Protein AF-A0A1Z2L6Y9-F1 (afdb_monomer_lite)

Secondary structure (DSSP, 8-state):
-HHHHHHHHHHHTTSPPHHHHHTTSPTT------B-TTSS-B-S-HHHHHHHHHHS-----GGGGGT-TTHHHHHHHHHHTTBGGGG-HHHHHHTTT--BHHHHHHHHHTSSS-TT-HHHHHHHHHHHHHHHHHHS-TT---------PPP-

Structure (mmCIF, N/CA/C/O backbone):
data_AF-A0A1Z2L6Y9-F1
#
_entry.id   AF-A0A1Z2L6Y9-F1
#
loop_
_atom_site.group_PDB
_atom_site.id
_atom_site.type_symbol
_atom_site.label_atom_id
_atom_site.label_alt_id
_atom_site.label_comp_id
_atom_site.label_asym_id
_atom_site.label_entity_id
_atom_site.label_seq_id
_atom_site.pdbx_PDB_ins_code
_atom_site.Cartn_x
_atom_site.Cartn_y
_atom_site.Cartn_z
_atom_site.occupancy
_atom_site.B_iso_or_equiv
_atom_site.auth_seq_id
_atom_site.auth_comp_id
_atom_site.auth_asym_id
_atom_site.auth_atom_id
_atom_site.pdbx_PDB_model_num
ATOM 1 N N . MET A 1 1 ? -14.905 38.656 -2.844 1.00 71.69 1 MET A N 1
ATOM 2 C CA . MET A 1 1 ? -15.236 37.323 -2.279 1.00 71.69 1 MET A CA 1
ATOM 3 C C . MET A 1 1 ? -15.536 36.203 -3.293 1.00 71.69 1 MET A C 1
ATOM 5 O O . MET A 1 1 ? -15.244 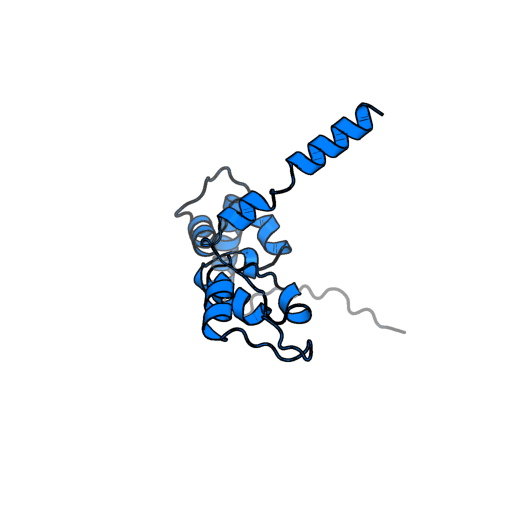35.062 -2.963 1.00 71.69 1 MET A O 1
ATOM 9 N N . ARG A 1 2 ? -16.030 36.450 -4.525 1.00 86.81 2 ARG A N 1
ATOM 10 C CA . ARG A 1 2 ? -16.315 35.368 -5.512 1.00 86.81 2 ARG A CA 1
ATOM 11 C C . ARG A 1 2 ? -15.112 34.466 -5.852 1.00 86.81 2 ARG A C 1
ATOM 13 O O . ARG A 1 2 ? -15.266 33.253 -5.924 1.00 86.81 2 ARG A O 1
ATOM 20 N N . LYS A 1 3 ? -13.915 35.049 -6.012 1.00 86.88 3 LYS A N 1
ATOM 21 C CA . LYS A 1 3 ? -12.673 34.296 -6.281 1.00 86.88 3 LYS A CA 1
ATOM 22 C C . LYS A 1 3 ? -12.276 33.377 -5.118 1.00 86.88 3 LYS A C 1
ATOM 24 O O . LYS A 1 3 ? -11.920 32.235 -5.367 1.00 86.88 3 LYS A O 1
ATOM 29 N N . GLN A 1 4 ? -12.412 33.845 -3.875 1.00 90.56 4 GLN A N 1
ATOM 30 C CA . GLN A 1 4 ? -12.110 33.053 -2.675 1.00 90.56 4 GLN A CA 1
ATOM 31 C C . GLN A 1 4 ? -13.030 31.827 -2.576 1.00 90.56 4 GLN A C 1
ATOM 33 O O . GLN A 1 4 ? -12.544 30.707 -2.494 1.00 90.56 4 GLN A O 1
ATOM 38 N N . LEU A 1 5 ? -14.346 32.014 -2.747 1.00 94.75 5 LEU A N 1
ATOM 39 C CA . LEU A 1 5 ? -15.307 30.901 -2.777 1.00 94.75 5 LEU A CA 1
ATOM 40 C C . LEU A 1 5 ? -15.018 29.891 -3.898 1.00 94.75 5 LEU A C 1
ATOM 42 O O . LEU A 1 5 ? -15.166 28.689 -3.699 1.00 94.75 5 LEU A O 1
ATOM 46 N N . ALA A 1 6 ? -14.608 30.358 -5.081 1.00 92.81 6 ALA A N 1
ATOM 47 C CA . ALA A 1 6 ? -14.259 29.474 -6.191 1.00 92.81 6 ALA A CA 1
ATOM 48 C C . ALA A 1 6 ? -12.988 28.652 -5.909 1.00 92.81 6 ALA A C 1
ATOM 50 O O . ALA A 1 6 ? -12.919 27.483 -6.288 1.00 92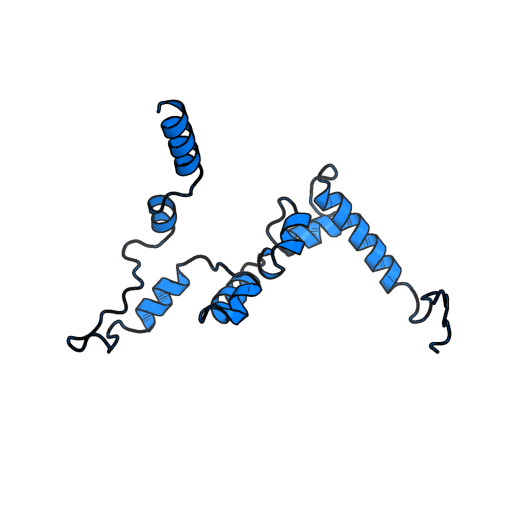.81 6 ALA A O 1
ATOM 51 N N . THR A 1 7 ? -11.995 29.241 -5.239 1.00 95.06 7 THR A N 1
ATOM 52 C CA . THR A 1 7 ? -10.786 28.533 -4.801 1.00 95.06 7 THR A CA 1
ATOM 53 C C . THR A 1 7 ? -11.114 27.482 -3.750 1.00 95.06 7 THR A C 1
ATOM 55 O O . THR A 1 7 ? -10.762 26.322 -3.946 1.00 95.06 7 THR A O 1
ATOM 58 N N . THR A 1 8 ? -11.859 27.840 -2.701 1.00 92.50 8 THR A N 1
ATOM 59 C CA . THR A 1 8 ? -12.256 26.893 -1.650 1.00 92.50 8 THR A CA 1
ATOM 60 C C . THR A 1 8 ? -13.077 25.738 -2.217 1.00 92.50 8 THR A C 1
ATOM 62 O O . THR A 1 8 ? -12.793 24.586 -1.915 1.00 92.50 8 THR A O 1
ATOM 65 N N . ARG A 1 9 ? -14.035 26.000 -3.117 1.00 89.56 9 ARG A N 1
ATOM 66 C CA . ARG A 1 9 ? -14.799 24.928 -3.780 1.00 89.56 9 ARG A CA 1
ATOM 67 C C . ARG A 1 9 ? -13.910 23.983 -4.582 1.00 89.56 9 ARG A C 1
ATOM 69 O O . ARG A 1 9 ? -14.110 22.779 -4.517 1.00 89.56 9 ARG A O 1
ATOM 76 N N . ARG A 1 10 ? -12.919 24.508 -5.311 1.00 91.38 10 ARG A N 1
ATOM 77 C CA . ARG A 1 10 ? -11.950 23.672 -6.038 1.00 91.38 10 ARG A CA 1
ATOM 78 C C . ARG A 1 10 ? -11.068 22.849 -5.108 1.00 91.38 10 ARG A C 1
ATOM 80 O O . ARG A 1 10 ? -10.746 21.723 -5.458 1.00 91.38 10 ARG A O 1
ATOM 87 N N . GLN A 1 11 ? -10.664 23.405 -3.968 1.00 93.19 11 GLN A N 1
ATOM 88 C CA . GLN A 1 11 ? -9.892 22.670 -2.967 1.00 93.19 11 GLN A CA 1
ATOM 89 C C . GLN A 1 11 ? -10.727 21.535 -2.376 1.00 93.19 11 GLN A C 1
ATOM 91 O O . GLN A 1 11 ? -10.290 20.393 -2.415 1.00 93.19 11 GLN A O 1
ATOM 96 N N . LEU A 1 12 ? -11.953 21.829 -1.934 1.00 89.31 12 LEU A N 1
ATOM 97 C CA . LEU A 1 12 ? -12.869 20.824 -1.390 1.00 89.31 12 LEU A CA 1
ATOM 98 C C . LEU A 1 12 ? -13.200 19.731 -2.412 1.00 89.31 12 LEU A C 1
ATOM 100 O O . LEU A 1 12 ? -13.177 18.561 -2.067 1.00 89.31 12 LEU A O 1
ATOM 104 N N . ALA A 1 13 ? -13.425 20.089 -3.679 1.00 87.50 13 ALA A N 1
ATOM 105 C CA . ALA A 1 13 ? -13.718 19.122 -4.738 1.00 87.50 13 ALA A CA 1
ATOM 106 C C . ALA A 1 13 ? -12.541 18.191 -5.092 1.00 87.50 13 ALA A C 1
ATOM 108 O O . ALA A 1 13 ? -12.745 17.203 -5.788 1.00 87.50 13 ALA A O 1
ATOM 109 N N . ARG A 1 14 ? -11.310 18.515 -4.672 1.00 87.81 14 ARG A N 1
ATOM 110 C CA . ARG A 1 14 ? -10.119 17.672 -4.879 1.00 87.81 14 ARG A CA 1
ATOM 111 C C . ARG A 1 14 ? -9.813 16.764 -3.693 1.00 87.81 14 ARG A C 1
ATOM 113 O O . ARG A 1 14 ? -8.973 15.881 -3.829 1.00 87.81 14 ARG A O 1
ATOM 120 N N . LEU A 1 15 ? -10.427 17.016 -2.540 1.00 91.38 15 LEU A N 1
ATOM 121 C CA . LEU A 1 15 ? -10.285 16.146 -1.385 1.00 91.38 15 LEU A CA 1
ATOM 122 C C . LEU A 1 15 ? -11.214 14.952 -1.569 1.00 91.38 15 LEU A C 1
ATOM 124 O O . LEU A 1 15 ? -12.381 15.118 -1.922 1.00 91.38 15 LEU A O 1
ATOM 128 N N . THR A 1 16 ? -10.699 13.754 -1.309 1.00 86.75 16 THR A N 1
ATOM 129 C CA . THR A 1 16 ? -11.540 12.567 -1.176 1.00 86.75 16 THR A CA 1
ATOM 130 C C . THR A 1 16 ? -12.560 12.826 -0.077 1.00 86.75 16 THR A C 1
ATOM 132 O O . THR A 1 16 ? -12.191 13.258 1.022 1.00 86.75 16 THR A O 1
ATOM 135 N N . ARG A 1 17 ? -13.843 12.609 -0.369 1.00 88.75 17 ARG A N 1
ATOM 136 C CA . ARG A 1 17 ? -14.891 12.839 0.622 1.00 88.75 17 ARG A CA 1
ATOM 137 C C . ARG A 1 17 ? -14.800 11.769 1.700 1.00 88.75 17 ARG A C 1
ATOM 139 O O . ARG A 1 17 ? -14.511 10.611 1.407 1.00 88.75 17 ARG A O 1
ATOM 146 N N . VAL A 1 18 ? -15.082 12.146 2.944 1.00 87.31 18 VAL A N 1
ATOM 147 C CA . VAL A 1 18 ? -15.088 11.194 4.067 1.00 87.31 18 VAL A CA 1
ATOM 148 C C . VAL A 1 18 ? -16.105 10.084 3.812 1.00 87.31 18 VAL A C 1
ATOM 150 O O . VAL A 1 18 ? -15.825 8.923 4.087 1.00 87.31 18 VAL A O 1
ATOM 153 N N . GLU A 1 19 ? -17.242 10.427 3.208 1.00 88.44 19 GLU A N 1
ATOM 154 C CA . GLU A 1 19 ? -18.274 9.469 2.805 1.00 88.44 19 GLU A CA 1
ATOM 155 C C . GLU A 1 19 ? -17.752 8.405 1.825 1.00 88.44 19 GLU A C 1
ATOM 157 O O . GLU A 1 19 ? -18.111 7.239 1.959 1.00 88.44 19 GLU A O 1
ATOM 162 N N . ASP A 1 20 ? -16.874 8.778 0.888 1.00 90.25 20 ASP A N 1
ATOM 163 C CA . ASP A 1 20 ? -16.296 7.839 -0.083 1.00 90.25 20 ASP A CA 1
ATOM 164 C C . ASP A 1 20 ? -15.309 6.878 0.603 1.00 90.25 20 ASP A C 1
ATOM 166 O O . ASP A 1 20 ? -15.253 5.695 0.279 1.00 90.25 20 ASP A O 1
ATOM 170 N N . ILE A 1 21 ? -14.555 7.374 1.593 1.00 87.62 21 ILE A N 1
ATOM 171 C CA . ILE A 1 21 ? -13.648 6.554 2.412 1.00 87.62 21 ILE A CA 1
ATOM 172 C C . ILE A 1 21 ? -14.455 5.591 3.291 1.00 87.62 21 ILE A C 1
ATOM 174 O O . ILE A 1 21 ? -14.123 4.413 3.380 1.00 87.62 21 ILE A O 1
ATOM 178 N N . ALA A 1 22 ? -15.526 6.077 3.924 1.00 88.94 22 ALA A N 1
ATOM 179 C CA . ALA A 1 22 ? -16.390 5.264 4.773 1.00 88.94 22 ALA A CA 1
ATOM 180 C C . ALA A 1 22 ? -17.126 4.179 3.973 1.00 88.94 22 ALA A C 1
ATOM 182 O O . ALA A 1 22 ? -17.260 3.060 4.457 1.00 88.94 22 ALA A O 1
ATOM 183 N N . ALA A 1 23 ? -17.540 4.476 2.738 1.00 90.94 23 ALA A N 1
ATOM 184 C CA . ALA A 1 23 ? -18.190 3.514 1.848 1.00 90.94 23 ALA A CA 1
ATOM 185 C C . ALA A 1 23 ? -17.274 2.354 1.412 1.00 90.94 23 ALA A C 1
ATOM 187 O O . ALA A 1 23 ? -17.772 1.330 0.951 1.00 90.94 23 ALA A O 1
ATOM 188 N N . ALA A 1 24 ? -15.951 2.491 1.556 1.00 91.06 24 ALA A N 1
ATOM 189 C CA . ALA A 1 24 ? -15.008 1.400 1.315 1.00 91.06 24 ALA A CA 1
ATOM 190 C C . ALA A 1 24 ? -14.948 0.386 2.473 1.00 91.06 24 ALA A C 1
ATOM 192 O O . ALA A 1 24 ? -14.342 -0.674 2.321 1.00 91.06 24 ALA A O 1
ATOM 193 N N . LEU A 1 25 ? -15.547 0.706 3.624 1.00 91.94 25 LEU A N 1
ATOM 194 C CA . LEU A 1 25 ? -15.592 -0.166 4.790 1.00 91.94 25 LEU A CA 1
ATOM 195 C C . LEU A 1 25 ? -16.933 -0.912 4.858 1.00 91.94 25 LEU A C 1
ATOM 197 O O . LEU A 1 25 ? -17.959 -0.378 4.431 1.00 91.94 25 LEU A O 1
ATOM 201 N N . PRO A 1 26 ? -16.957 -2.130 5.430 1.00 94.25 26 PRO A N 1
ATOM 202 C CA . PRO A 1 26 ? -18.202 -2.828 5.717 1.00 94.25 26 PRO A CA 1
ATOM 203 C C . PRO A 1 26 ? -19.161 -1.965 6.546 1.00 94.25 26 PRO A C 1
ATOM 205 O O . PRO A 1 26 ? -18.736 -1.208 7.427 1.00 94.25 26 PRO A O 1
ATOM 208 N N . GLU A 1 27 ? -20.462 -2.107 6.299 1.00 92.38 27 GLU A N 1
ATOM 209 C CA . GLU A 1 27 ? -21.479 -1.396 7.071 1.00 92.38 27 GLU A CA 1
ATOM 210 C C . GLU A 1 27 ? -21.346 -1.713 8.571 1.00 92.38 27 GLU A C 1
ATOM 212 O O . GLU A 1 27 ? -21.117 -2.856 8.969 1.00 92.38 27 GLU A O 1
ATOM 217 N N . GLY A 1 28 ? -21.446 -0.683 9.415 1.00 90.81 28 GLY A N 1
ATOM 218 C CA . GLY A 1 28 ? -21.295 -0.817 10.867 1.00 90.81 28 GLY A CA 1
ATOM 219 C C . GLY A 1 28 ? -19.851 -0.898 11.378 1.00 90.81 28 GLY A C 1
ATOM 220 O O . GLY A 1 28 ? -19.659 -1.010 12.590 1.00 90.81 28 GLY A O 1
ATOM 221 N N . THR A 1 29 ? -18.837 -0.801 10.508 1.00 94.25 29 THR A N 1
ATOM 222 C CA . THR A 1 29 ? -17.430 -0.719 10.940 1.00 94.25 29 THR A CA 1
ATOM 223 C C . THR A 1 29 ? -17.228 0.437 11.918 1.00 94.25 29 THR A C 1
ATOM 225 O O . THR A 1 29 ? -17.596 1.579 11.646 1.00 94.25 29 THR A O 1
ATOM 228 N N . THR A 1 30 ? -16.613 0.148 13.064 1.00 93.12 30 THR A N 1
ATOM 229 C CA . THR A 1 30 ? -16.294 1.145 14.086 1.00 93.12 30 THR A CA 1
ATOM 230 C C . THR A 1 30 ? -14.980 0.817 14.781 1.00 93.12 30 THR A C 1
ATOM 232 O O . THR A 1 30 ? -14.660 -0.344 15.025 1.00 93.12 30 THR A O 1
ATOM 235 N N . PHE A 1 31 ? -14.237 1.868 15.122 1.00 92.81 31 PHE A N 1
ATOM 236 C CA . PHE A 1 31 ? -13.000 1.801 15.903 1.00 92.81 31 PHE A CA 1
ATOM 237 C C . PHE A 1 31 ? -13.201 2.270 17.351 1.00 92.81 31 PHE A C 1
ATOM 239 O O . PHE A 1 31 ? -12.233 2.430 18.092 1.00 92.81 31 PHE A O 1
ATOM 246 N N . ASP A 1 32 ? -14.449 2.520 17.758 1.00 94.12 32 ASP A N 1
ATOM 247 C CA . ASP A 1 32 ? -14.776 2.921 19.122 1.00 94.12 32 ASP A CA 1
ATOM 248 C C . ASP A 1 32 ? -14.393 1.823 20.124 1.00 94.12 32 ASP A C 1
ATOM 250 O O . ASP A 1 32 ? -14.839 0.679 20.017 1.00 94.12 32 ASP A O 1
ATOM 254 N N . LEU A 1 33 ? -13.598 2.180 21.132 1.00 94.88 33 LEU A N 1
ATOM 255 C CA . LEU A 1 33 ? -13.142 1.245 22.162 1.00 94.88 33 LEU A CA 1
ATOM 256 C C . LEU A 1 33 ? -14.246 0.864 23.156 1.00 94.88 33 LEU A C 1
ATOM 258 O O . LEU A 1 33 ? -14.070 -0.103 23.903 1.00 94.88 33 LEU A O 1
ATOM 262 N N . ARG A 1 34 ? -15.366 1.605 23.157 1.00 95.06 34 ARG A N 1
ATOM 263 C CA . ARG A 1 34 ? -16.488 1.480 24.089 1.00 95.06 34 ARG A CA 1
ATOM 264 C C . ARG A 1 34 ? -15.995 1.483 25.532 1.00 95.06 34 ARG A C 1
ATOM 266 O O . ARG A 1 34 ? -15.750 0.433 26.125 1.00 95.06 34 ARG A O 1
ATOM 273 N N . LEU A 1 35 ? -15.790 2.670 26.083 1.00 96.94 35 LEU A N 1
ATOM 274 C CA . LEU A 1 35 ? -15.242 2.817 27.429 1.00 96.94 35 LEU A CA 1
ATOM 275 C C . LEU A 1 35 ? -16.293 2.462 28.490 1.00 96.94 35 LEU A C 1
ATOM 277 O O . LEU A 1 35 ? -17.482 2.712 28.296 1.00 96.94 35 LEU A O 1
ATOM 281 N N . ALA A 1 36 ? -15.852 1.865 29.596 1.00 96.19 36 ALA A N 1
ATOM 282 C CA . ALA A 1 36 ? -16.670 1.702 30.794 1.00 96.19 36 ALA A CA 1
ATOM 283 C C . ALA A 1 36 ? -16.954 3.064 31.459 1.00 96.19 36 ALA A C 1
ATOM 285 O O . ALA A 1 36 ? -16.400 4.091 31.061 1.00 96.19 36 ALA A O 1
ATOM 286 N N . ASP A 1 37 ? -17.768 3.067 32.519 1.00 96.38 37 ASP A N 1
ATOM 287 C CA . ASP A 1 37 ? -18.137 4.281 33.270 1.00 96.38 37 ASP A CA 1
ATOM 288 C C . ASP A 1 37 ? -16.926 5.032 33.857 1.00 96.38 37 ASP A C 1
ATOM 290 O O . ASP A 1 37 ? -17.000 6.227 34.138 1.00 96.38 37 ASP A O 1
ATOM 294 N N . ASP A 1 38 ? -15.788 4.349 34.015 1.00 95.81 38 ASP A N 1
ATOM 295 C CA . ASP A 1 38 ? -14.523 4.942 34.457 1.00 95.81 38 ASP A CA 1
ATOM 296 C C . ASP A 1 38 ? -13.817 5.794 33.381 1.00 95.81 38 ASP A C 1
ATOM 298 O O . ASP A 1 38 ? -12.814 6.452 33.674 1.00 95.81 38 ASP A O 1
ATOM 302 N N . GLY A 1 39 ? -14.310 5.770 32.137 1.00 95.25 39 GLY A N 1
ATOM 303 C CA . GLY A 1 39 ? -13.761 6.498 30.996 1.00 95.25 39 GLY A CA 1
ATOM 304 C C . GLY A 1 39 ? -12.351 6.067 30.581 1.00 95.25 39 GLY A C 1
ATOM 305 O O . GLY A 1 39 ? -11.677 6.808 29.868 1.00 95.25 39 GLY A O 1
ATOM 306 N N . ARG A 1 40 ? -11.864 4.911 31.044 1.00 94.94 40 ARG A N 1
ATOM 307 C CA . ARG A 1 40 ? -10.487 4.438 30.808 1.00 94.94 40 ARG A CA 1
ATOM 308 C C . ARG A 1 40 ? -10.426 2.996 30.342 1.00 94.94 40 ARG A C 1
ATOM 310 O O . ARG A 1 40 ? -9.549 2.648 29.554 1.00 94.94 40 ARG A O 1
ATOM 317 N N . THR A 1 41 ? -11.338 2.161 30.815 1.00 96.06 41 THR A N 1
ATOM 318 C CA . THR A 1 41 ? -11.325 0.737 30.510 1.00 96.06 41 THR A CA 1
ATOM 319 C C . THR A 1 41 ? -12.061 0.488 29.200 1.00 96.06 41 THR A C 1
ATOM 321 O O . THR A 1 41 ? -13.276 0.658 29.120 1.00 96.06 41 THR A O 1
ATOM 324 N N . ALA A 1 42 ? -11.330 0.083 28.160 1.00 95.69 42 ALA A N 1
ATOM 325 C CA . ALA A 1 42 ? -11.917 -0.355 26.896 1.00 95.69 42 ALA A CA 1
ATOM 326 C C . ALA A 1 42 ? -12.678 -1.673 27.092 1.00 95.69 42 ALA A C 1
ATOM 328 O O . ALA A 1 42 ? -12.139 -2.631 27.645 1.00 95.69 42 ALA A O 1
ATOM 329 N N . THR A 1 43 ? -13.925 -1.730 26.623 1.00 96.56 43 THR A N 1
ATOM 330 C CA . THR A 1 43 ? -14.801 -2.900 26.801 1.00 96.56 43 THR A CA 1
ATOM 331 C C . THR A 1 43 ? -15.204 -3.558 25.488 1.00 96.56 43 THR A C 1
ATOM 333 O O . THR A 1 43 ? -15.836 -4.619 25.504 1.00 96.56 43 THR A O 1
ATOM 336 N N . ARG A 1 44 ? -14.897 -2.964 24.326 1.00 95.75 44 ARG A N 1
ATOM 337 C CA . ARG A 1 44 ? -15.148 -3.629 23.042 1.00 95.75 44 ARG A CA 1
ATOM 338 C C . ARG A 1 44 ? -14.303 -4.910 22.932 1.00 95.75 44 ARG A C 1
ATOM 340 O O . ARG A 1 44 ? -13.113 -4.871 23.249 1.00 95.75 44 ARG A O 1
ATOM 347 N N . PRO A 1 45 ? -14.876 -6.036 22.464 1.00 96.00 45 PRO A N 1
ATOM 348 C CA . PRO A 1 45 ? -14.105 -7.249 22.230 1.00 96.00 45 PRO A CA 1
ATOM 349 C C . PRO A 1 45 ? -12.948 -7.009 21.257 1.00 96.00 45 PRO A C 1
ATOM 351 O O . PRO A 1 45 ? -13.127 -6.432 20.184 1.00 96.00 45 PRO A O 1
ATOM 354 N N . VAL A 1 46 ? -11.763 -7.517 21.601 1.00 94.88 46 VAL A N 1
ATOM 355 C CA . VAL A 1 46 ? -10.554 -7.377 20.769 1.00 94.88 46 VAL A CA 1
ATOM 356 C C . VAL A 1 46 ? -10.768 -7.943 19.365 1.00 94.88 46 VAL A C 1
ATOM 358 O O . VAL A 1 46 ? -10.294 -7.361 18.397 1.00 94.88 46 VAL A O 1
ATOM 361 N N . ALA A 1 47 ? -11.517 -9.042 19.238 1.00 95.38 47 ALA A N 1
ATOM 362 C CA . ALA A 1 47 ? -11.813 -9.656 17.947 1.00 95.38 47 ALA A CA 1
ATOM 363 C C . ALA A 1 47 ? -12.618 -8.732 17.013 1.00 95.38 47 ALA A C 1
ATOM 365 O O . ALA A 1 47 ? -12.354 -8.708 15.815 1.00 95.38 47 ALA A O 1
ATOM 366 N N . GLU A 1 48 ? -13.552 -7.939 17.549 1.00 95.00 48 GLU A N 1
ATOM 367 C CA . GLU A 1 48 ? -14.309 -6.965 16.752 1.00 95.00 48 GLU A CA 1
ATOM 368 C C . GLU A 1 48 ? -13.418 -5.812 16.284 1.00 95.00 48 GLU A C 1
ATOM 370 O O . GLU A 1 48 ? -13.467 -5.430 15.118 1.00 95.00 48 GLU A O 1
ATOM 375 N N . LEU A 1 49 ? -12.566 -5.285 17.174 1.00 94.81 49 LEU A N 1
ATOM 376 C CA . LEU A 1 49 ? -11.606 -4.235 16.818 1.00 94.81 49 LEU A CA 1
ATOM 377 C C . LEU A 1 49 ? -10.597 -4.726 15.782 1.00 94.81 49 LEU A C 1
ATOM 379 O O . LEU A 1 49 ? -10.300 -4.011 14.830 1.00 94.81 49 LEU A O 1
ATOM 383 N N . ALA A 1 50 ? -10.099 -5.952 15.942 1.00 94.12 50 ALA A N 1
ATOM 384 C CA . ALA A 1 50 ? -9.219 -6.572 14.966 1.00 94.12 50 ALA A CA 1
ATOM 385 C C . ALA A 1 50 ? -9.923 -6.677 13.608 1.00 94.12 50 ALA A C 1
ATOM 387 O O . ALA A 1 50 ? -9.380 -6.200 12.624 1.00 94.12 50 ALA A O 1
ATOM 388 N N . ALA A 1 51 ? -11.155 -7.194 13.548 1.00 95.25 51 ALA A N 1
ATOM 389 C CA . ALA A 1 51 ? -11.912 -7.270 12.297 1.00 95.25 51 ALA A CA 1
ATOM 390 C C . ALA A 1 51 ? -12.114 -5.893 11.634 1.00 95.25 51 ALA A C 1
ATOM 392 O O . ALA A 1 51 ? -11.971 -5.776 10.419 1.00 95.25 51 ALA A O 1
ATOM 393 N N . ALA A 1 52 ? -12.383 -4.844 12.420 1.00 94.94 52 ALA A N 1
ATOM 394 C CA . ALA A 1 52 ? -12.498 -3.477 11.912 1.00 94.94 52 ALA A CA 1
ATOM 395 C C . ALA A 1 52 ? -11.169 -2.949 11.341 1.00 94.94 52 ALA A C 1
ATOM 397 O O . ALA A 1 52 ? -11.156 -2.361 10.261 1.00 94.94 52 ALA A O 1
ATOM 398 N N . VAL A 1 53 ? -10.047 -3.178 12.036 1.00 94.56 53 VAL A N 1
ATOM 399 C CA . VAL A 1 53 ? -8.702 -2.818 11.546 1.00 94.56 53 VAL A CA 1
ATOM 400 C C . VAL A 1 53 ? -8.377 -3.576 10.264 1.00 94.56 53 VAL A C 1
ATOM 402 O O . VAL A 1 53 ? -7.853 -2.988 9.326 1.00 94.56 53 VAL A O 1
ATOM 405 N N . GLU A 1 54 ? -8.751 -4.850 10.193 1.00 93.94 54 GLU A N 1
ATOM 406 C CA . GLU A 1 54 ? -8.488 -5.699 9.034 1.00 93.94 54 GLU A CA 1
ATOM 407 C C . GLU A 1 54 ? -9.316 -5.358 7.796 1.00 93.94 54 GLU A C 1
ATOM 409 O O . GLU A 1 54 ? -8.899 -5.652 6.675 1.00 93.94 54 GLU A O 1
ATOM 414 N N . ALA A 1 55 ? -10.476 -4.733 7.985 1.00 93.25 55 ALA A N 1
ATOM 415 C CA . ALA A 1 55 ? -11.289 -4.221 6.893 1.00 93.25 55 ALA A CA 1
ATOM 416 C C . ALA A 1 55 ? -10.719 -2.927 6.287 1.00 93.25 55 ALA A C 1
ATOM 418 O O . ALA A 1 55 ? -11.040 -2.589 5.147 1.00 93.25 55 ALA A O 1
ATOM 419 N N . ALA A 1 56 ? -9.881 -2.195 7.028 1.00 90.62 56 ALA A N 1
ATOM 420 C CA . ALA A 1 56 ? -9.280 -0.966 6.538 1.00 90.62 56 ALA A CA 1
ATOM 421 C C . ALA A 1 56 ? -8.113 -1.264 5.577 1.00 90.62 56 ALA A C 1
ATOM 423 O O . ALA A 1 56 ? -7.238 -2.076 5.892 1.00 90.62 56 ALA A O 1
ATOM 424 N N . PRO A 1 57 ? -8.028 -0.578 4.419 1.00 87.19 57 PRO A N 1
ATOM 425 C CA . PRO A 1 57 ? -6.866 -0.682 3.550 1.00 87.19 57 PRO A CA 1
ATOM 426 C C . PRO A 1 57 ? -5.583 -0.319 4.300 1.00 87.19 57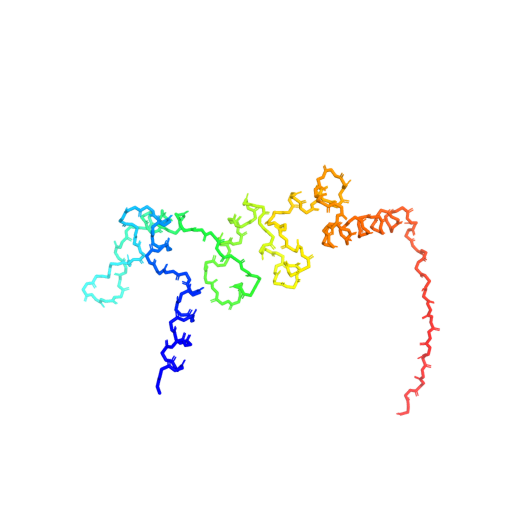 PRO A C 1
ATOM 428 O O . PRO A 1 57 ? -5.491 0.725 4.951 1.00 87.19 57 PRO A O 1
ATOM 431 N N . ALA A 1 58 ? -4.565 -1.167 4.179 1.00 91.12 58 ALA A N 1
ATOM 432 C CA . ALA A 1 58 ? -3.292 -0.940 4.838 1.00 91.12 58 ALA A CA 1
ATOM 433 C C . ALA A 1 58 ? -2.546 0.242 4.207 1.00 91.12 58 ALA A C 1
ATOM 435 O O . ALA A 1 58 ? -1.934 0.125 3.146 1.00 91.12 58 ALA A O 1
ATOM 436 N N . ALA A 1 59 ? -2.554 1.377 4.898 1.00 89.19 59 ALA A N 1
ATOM 437 C CA . ALA A 1 59 ? -1.769 2.547 4.536 1.00 89.19 59 ALA A CA 1
ATOM 438 C C . ALA A 1 59 ? -0.448 2.528 5.315 1.00 89.19 59 ALA A C 1
ATOM 440 O O . ALA A 1 59 ? -0.389 2.925 6.478 1.00 89.19 59 ALA A O 1
ATOM 441 N N . TYR A 1 60 ? 0.616 2.029 4.686 1.00 94.31 60 TYR A N 1
ATOM 442 C CA . TYR A 1 60 ? 1.959 2.043 5.265 1.00 94.31 60 TYR A CA 1
ATOM 443 C C . TYR A 1 60 ? 2.893 2.947 4.470 1.00 94.31 60 TYR A C 1
ATOM 445 O O . TYR A 1 60 ? 2.964 2.860 3.249 1.00 94.31 60 TYR A O 1
ATOM 453 N N . ALA A 1 61 ? 3.683 3.738 5.186 1.00 92.69 61 ALA A N 1
ATOM 454 C CA . ALA A 1 61 ? 4.865 4.396 4.662 1.00 92.69 61 ALA A CA 1
ATOM 455 C C . ALA A 1 61 ? 6.032 4.209 5.654 1.00 92.69 61 ALA A C 1
ATOM 457 O O . ALA A 1 61 ? 5.796 3.968 6.843 1.00 92.69 61 ALA A O 1
ATOM 458 N N . PRO A 1 62 ? 7.303 4.279 5.211 1.00 93.88 62 PRO A N 1
ATOM 459 C CA . PRO A 1 62 ? 8.444 4.009 6.086 1.00 93.88 62 PRO A CA 1
ATOM 460 C C . PRO A 1 62 ? 8.493 4.871 7.355 1.00 93.88 62 PRO A C 1
ATOM 462 O O . PRO A 1 62 ? 8.957 4.393 8.390 1.00 93.88 62 PRO A O 1
ATOM 465 N N . GLU A 1 63 ? 7.972 6.102 7.305 1.00 91.94 63 GLU A N 1
ATOM 466 C CA . GLU A 1 63 ? 7.966 7.024 8.449 1.00 91.94 63 GLU A CA 1
ATOM 467 C C . GLU A 1 63 ? 7.019 6.560 9.569 1.00 91.94 63 GLU A C 1
ATOM 469 O O . GLU A 1 63 ? 7.221 6.909 10.732 1.00 91.94 63 GLU A O 1
ATOM 474 N N . CYS A 1 64 ? 6.034 5.708 9.253 1.00 95.12 64 CYS A N 1
ATOM 475 C CA . CYS A 1 64 ? 5.092 5.168 10.232 1.00 95.12 64 CYS A CA 1
ATOM 476 C C . CYS A 1 64 ? 5.784 4.389 11.357 1.00 95.12 64 CYS A C 1
ATOM 478 O O . CYS A 1 64 ? 5.279 4.396 12.474 1.00 95.12 64 CYS A O 1
ATOM 480 N N . LEU A 1 65 ? 6.935 3.747 11.105 1.00 94.69 65 LEU A N 1
ATOM 481 C CA . LEU A 1 65 ? 7.646 2.952 12.121 1.00 94.69 65 LEU A CA 1
ATOM 482 C C . LEU A 1 65 ? 8.052 3.762 13.360 1.00 94.69 65 LEU A C 1
ATOM 484 O O . LEU A 1 65 ? 8.249 3.175 14.417 1.00 94.69 65 LEU A O 1
ATOM 488 N N . ALA A 1 66 ? 8.181 5.083 13.229 1.00 95.31 66 ALA A N 1
ATOM 489 C CA . ALA A 1 66 ? 8.540 5.970 14.331 1.00 95.31 66 ALA A CA 1
ATOM 490 C C . ALA A 1 66 ? 7.333 6.679 14.972 1.00 95.31 66 ALA A C 1
ATOM 492 O O . ALA A 1 66 ? 7.506 7.365 15.973 1.00 95.31 66 ALA A O 1
ATOM 493 N N . ALA A 1 67 ? 6.137 6.573 14.382 1.00 94.88 67 ALA A N 1
ATOM 494 C CA . ALA A 1 67 ? 5.011 7.454 14.705 1.00 94.88 67 ALA A CA 1
ATOM 495 C C . ALA A 1 67 ? 3.659 6.741 14.867 1.00 94.88 67 ALA A C 1
ATOM 497 O O . ALA A 1 67 ? 2.678 7.382 15.238 1.00 94.88 67 ALA A O 1
ATOM 498 N N . CYS A 1 68 ? 3.566 5.448 14.550 1.00 96.00 68 CYS A N 1
ATOM 499 C CA . CYS A 1 68 ? 2.301 4.725 14.524 1.00 96.00 68 CYS A CA 1
ATOM 500 C C . CYS A 1 68 ? 2.435 3.327 15.136 1.00 96.00 68 CYS A C 1
ATOM 502 O O . CYS A 1 68 ? 3.186 2.491 14.635 1.00 96.00 68 CYS A O 1
ATOM 504 N N . GLU A 1 69 ? 1.615 3.041 16.146 1.00 95.00 69 GLU A N 1
ATOM 505 C CA . GLU A 1 69 ? 1.559 1.728 16.806 1.00 95.00 69 GLU A CA 1
ATOM 506 C C . GLU A 1 69 ? 1.112 0.598 15.858 1.00 95.00 69 GLU A C 1
ATOM 508 O O . GLU A 1 69 ? 1.495 -0.559 16.018 1.00 95.00 69 GLU A O 1
ATOM 513 N N . LEU A 1 70 ? 0.351 0.924 14.805 1.00 94.75 70 LEU A N 1
ATOM 514 C CA . LEU A 1 70 ? -0.083 -0.038 13.784 1.00 94.75 70 LEU A CA 1
ATOM 515 C C . LEU A 1 70 ? 0.948 -0.251 12.665 1.00 94.75 70 LEU A C 1
ATOM 517 O O . LEU A 1 70 ? 0.687 -1.013 11.732 1.00 94.75 70 LEU A O 1
ATOM 521 N N . ALA A 1 71 ? 2.125 0.381 12.722 1.00 96.12 71 ALA A N 1
ATOM 522 C CA . ALA A 1 71 ? 3.072 0.368 11.609 1.00 96.12 71 ALA A CA 1
ATOM 523 C C . ALA A 1 71 ? 3.493 -1.046 11.191 1.00 96.12 71 ALA A C 1
ATOM 525 O O . ALA A 1 71 ? 3.578 -1.321 9.997 1.00 96.12 71 ALA A O 1
ATOM 526 N N . PHE A 1 72 ? 3.718 -1.962 12.137 1.00 95.75 72 PHE A N 1
ATOM 527 C CA . PHE A 1 72 ? 4.067 -3.350 11.818 1.00 95.75 72 PHE A CA 1
ATOM 528 C C . PHE A 1 72 ? 2.929 -4.095 11.120 1.00 95.75 72 PHE A C 1
ATOM 530 O O . PHE A 1 72 ? 3.179 -4.812 10.149 1.00 95.75 72 PHE A O 1
ATOM 537 N N . HIS A 1 73 ? 1.695 -3.879 11.576 1.00 95.38 73 HIS A N 1
ATOM 538 C CA . HIS A 1 73 ? 0.499 -4.454 10.974 1.00 95.38 73 HIS A CA 1
ATOM 539 C C . HIS A 1 73 ? 0.326 -3.961 9.528 1.00 95.38 73 HIS A C 1
ATOM 541 O O . HIS A 1 73 ? 0.357 -4.764 8.592 1.00 95.38 73 HIS A O 1
ATOM 547 N N . CYS A 1 74 ? 0.266 -2.640 9.321 1.00 95.94 74 CYS A N 1
ATOM 548 C CA . CYS A 1 74 ? 0.097 -2.062 7.986 1.00 95.94 74 CYS A CA 1
ATOM 549 C C . CYS A 1 74 ? 1.260 -2.434 7.056 1.00 95.94 74 CYS A C 1
ATOM 551 O O . CYS A 1 74 ? 1.051 -2.716 5.880 1.00 95.94 74 CYS A O 1
ATOM 553 N N . ARG A 1 75 ? 2.493 -2.504 7.575 1.00 95.94 75 ARG A N 1
ATOM 554 C CA . ARG A 1 75 ? 3.678 -2.932 6.819 1.00 95.94 75 ARG A CA 1
ATOM 555 C C . ARG A 1 75 ? 3.579 -4.384 6.353 1.00 95.94 75 ARG A C 1
ATOM 557 O O . ARG A 1 75 ? 4.026 -4.692 5.249 1.00 95.94 75 ARG A O 1
ATOM 564 N N . ALA A 1 76 ? 3.053 -5.281 7.185 1.00 96.00 76 ALA A N 1
ATOM 565 C CA . ALA A 1 76 ? 2.857 -6.679 6.816 1.00 96.00 76 ALA A CA 1
ATOM 566 C C . ALA A 1 76 ? 1.789 -6.814 5.722 1.00 96.00 76 ALA A C 1
ATOM 568 O O . ALA A 1 76 ? 2.027 -7.471 4.710 1.00 96.00 76 ALA A O 1
ATOM 569 N N . ARG A 1 77 ? 0.656 -6.122 5.880 1.00 96.25 77 ARG A N 1
ATOM 570 C CA . ARG A 1 77 ? -0.436 -6.110 4.897 1.00 96.25 77 ARG A CA 1
ATOM 571 C C . ARG A 1 77 ? -0.034 -5.486 3.564 1.00 96.25 77 ARG A C 1
ATOM 573 O O . ARG A 1 77 ? -0.296 -6.079 2.524 1.00 96.25 77 ARG A O 1
ATOM 580 N N . ALA A 1 78 ? 0.686 -4.368 3.586 1.00 94.88 78 ALA A N 1
ATOM 581 C CA . ALA A 1 78 ? 1.200 -3.733 2.377 1.00 94.88 78 ALA A CA 1
ATOM 582 C C . ALA A 1 78 ? 2.185 -4.641 1.617 1.00 94.88 78 ALA A C 1
ATOM 584 O O . ALA A 1 78 ? 2.140 -4.716 0.394 1.00 94.88 78 ALA A O 1
ATOM 585 N N . ARG A 1 79 ? 3.035 -5.402 2.325 1.00 94.06 79 ARG A N 1
ATOM 586 C CA . ARG A 1 79 ? 3.885 -6.413 1.673 1.00 94.06 79 ARG A CA 1
ATOM 587 C C . ARG A 1 79 ? 3.089 -7.556 1.065 1.00 94.06 79 ARG A C 1
ATOM 589 O O . ARG A 1 79 ? 3.415 -7.980 -0.033 1.00 94.06 79 ARG A O 1
ATOM 596 N N . ALA A 1 80 ? 2.080 -8.059 1.771 1.00 95.44 80 ALA A N 1
ATOM 597 C CA . ALA A 1 80 ? 1.234 -9.133 1.259 1.00 95.44 80 ALA A CA 1
ATOM 598 C C . ALA A 1 80 ? 0.451 -8.701 0.006 1.00 95.44 80 ALA A C 1
ATOM 600 O O . ALA A 1 80 ? 0.247 -9.509 -0.892 1.00 95.44 80 ALA A O 1
ATOM 601 N N . ALA A 1 81 ? 0.063 -7.426 -0.064 1.00 94.12 81 ALA A N 1
ATOM 602 C CA . ALA A 1 81 ? -0.582 -6.820 -1.227 1.00 94.12 81 ALA A CA 1
ATOM 603 C C . ALA A 1 81 ? 0.401 -6.404 -2.341 1.00 94.12 81 ALA A C 1
ATOM 605 O O . ALA A 1 81 ? -0.029 -5.864 -3.355 1.00 94.12 81 ALA A O 1
ATOM 606 N N . ASP A 1 82 ? 1.704 -6.640 -2.153 1.00 95.56 82 ASP A N 1
ATOM 607 C CA . ASP A 1 82 ? 2.765 -6.334 -3.116 1.00 95.56 82 ASP A CA 1
ATOM 608 C C . ASP A 1 82 ? 2.868 -4.850 -3.514 1.00 95.56 82 ASP A C 1
ATOM 610 O O . ASP A 1 82 ? 3.344 -4.512 -4.596 1.00 95.56 82 ASP A O 1
ATOM 614 N N . VAL A 1 83 ? 2.428 -3.935 -2.644 1.00 95.50 83 VAL A N 1
ATOM 615 C CA . VAL A 1 83 ? 2.320 -2.514 -2.996 1.00 95.50 83 VAL A CA 1
ATOM 616 C C . VAL A 1 83 ? 3.641 -1.751 -2.806 1.00 95.50 83 VAL A C 1
ATOM 618 O O . VAL A 1 83 ? 4.396 -1.956 -1.841 1.00 95.50 83 VAL A O 1
ATOM 621 N N . VAL A 1 84 ? 3.934 -0.834 -3.732 1.00 95.44 84 VAL A N 1
ATOM 622 C CA . VAL A 1 84 ? 5.209 -0.086 -3.794 1.00 95.44 84 VAL A CA 1
ATOM 623 C C . VAL A 1 84 ? 5.347 0.990 -2.712 1.00 95.44 84 VAL A C 1
ATOM 625 O O . VAL A 1 84 ? 6.437 1.507 -2.475 1.00 95.44 84 VAL A O 1
ATOM 628 N N . GLU A 1 85 ? 4.272 1.302 -1.991 1.00 92.75 85 GLU A N 1
ATOM 629 C CA . GLU A 1 85 ? 4.221 2.185 -0.820 1.00 92.75 85 GLU A CA 1
ATOM 630 C C . GLU A 1 85 ? 5.261 1.818 0.233 1.00 92.75 85 GLU A C 1
ATOM 632 O O . GLU A 1 85 ? 5.867 2.694 0.856 1.00 92.75 85 GLU A O 1
ATOM 637 N N . THR A 1 86 ? 5.535 0.520 0.372 1.00 94.06 86 THR A N 1
ATOM 638 C CA . THR A 1 86 ? 6.538 -0.002 1.302 1.00 94.06 86 THR A CA 1
ATOM 639 C C . THR A 1 86 ? 7.965 0.466 0.997 1.00 94.06 86 THR A C 1
ATOM 641 O O . THR A 1 86 ? 8.799 0.458 1.904 1.00 94.06 86 THR A O 1
ATOM 644 N N . LEU A 1 87 ? 8.240 0.907 -0.237 1.00 93.62 87 LEU A N 1
ATOM 645 C CA . LEU A 1 87 ? 9.532 1.441 -0.688 1.00 93.62 87 LEU A CA 1
ATOM 646 C C . LEU A 1 87 ? 9.705 2.932 -0.348 1.00 93.62 87 LEU A C 1
ATOM 648 O O . LEU A 1 87 ? 10.808 3.471 -0.439 1.00 93.62 87 LEU A O 1
ATOM 652 N N . GLY A 1 88 ? 8.630 3.600 0.076 1.00 92.94 88 GLY A N 1
ATOM 653 C CA . GLY A 1 88 ? 8.629 5.006 0.461 1.00 92.94 88 GLY A CA 1
ATOM 654 C C . GLY A 1 88 ? 8.433 5.986 -0.694 1.00 92.94 88 GLY A C 1
ATOM 655 O O . GLY A 1 88 ? 8.465 5.645 -1.877 1.00 92.94 88 GLY A O 1
ATOM 656 N N . ARG A 1 89 ? 8.204 7.254 -0.327 1.00 91.00 89 ARG A N 1
ATOM 657 C CA . ARG A 1 89 ? 7.821 8.320 -1.269 1.00 91.00 89 ARG A CA 1
ATOM 658 C C . ARG A 1 89 ? 8.851 8.597 -2.357 1.00 91.00 89 ARG A C 1
ATOM 660 O O . ARG A 1 89 ? 8.440 8.849 -3.482 1.00 91.00 89 ARG A O 1
ATOM 667 N N . GLY A 1 90 ? 10.142 8.553 -2.023 1.00 90.94 90 GLY A N 1
ATOM 668 C CA . GLY A 1 90 ? 11.213 8.809 -2.988 1.00 90.94 90 GLY A CA 1
ATOM 669 C C . GLY A 1 90 ? 11.166 7.820 -4.148 1.00 90.94 90 GLY A C 1
ATOM 670 O O . GLY A 1 90 ? 11.064 8.230 -5.294 1.00 90.94 90 GLY A O 1
ATOM 671 N N . VAL A 1 91 ? 11.127 6.520 -3.840 1.00 92.44 91 VAL A N 1
ATOM 672 C CA . VAL A 1 91 ? 11.055 5.470 -4.865 1.00 92.44 91 VAL A CA 1
ATOM 673 C C . VAL A 1 91 ? 9.730 5.525 -5.619 1.00 92.44 91 VAL A C 1
ATOM 675 O O . VAL A 1 91 ? 9.729 5.503 -6.841 1.00 92.44 91 VAL A O 1
ATOM 678 N N . ARG A 1 92 ? 8.598 5.668 -4.917 1.00 92.62 92 ARG A N 1
ATOM 679 C CA . ARG A 1 92 ? 7.275 5.772 -5.556 1.00 92.62 92 ARG A CA 1
ATOM 680 C C . ARG A 1 92 ? 7.178 6.876 -6.606 1.00 92.62 92 ARG A C 1
ATOM 682 O O . ARG A 1 92 ? 6.490 6.685 -7.599 1.00 92.62 92 ARG A O 1
ATOM 689 N N . GLY A 1 93 ? 7.828 8.019 -6.381 1.00 93.00 93 GLY A N 1
ATOM 690 C CA . GLY A 1 93 ? 7.824 9.123 -7.342 1.00 93.00 93 GLY A CA 1
ATOM 691 C C . GLY A 1 93 ? 8.437 8.744 -8.693 1.00 93.00 93 GLY A C 1
ATOM 692 O O . GLY A 1 93 ? 7.964 9.212 -9.723 1.00 93.00 93 GLY A O 1
ATOM 693 N N . GLU A 1 94 ? 9.427 7.850 -8.687 1.00 94.69 94 GLU A N 1
ATOM 694 C CA . GLU A 1 94 ? 10.141 7.390 -9.885 1.00 94.69 94 GLU A CA 1
ATOM 695 C C . GLU A 1 94 ? 9.402 6.271 -10.638 1.00 94.69 94 GLU A C 1
ATOM 697 O O . GLU A 1 94 ? 9.675 6.022 -11.809 1.00 94.69 94 GLU A O 1
ATOM 702 N N . LEU A 1 95 ? 8.463 5.580 -9.981 1.00 95.62 95 LEU A N 1
ATOM 703 C CA . LEU A 1 95 ? 7.750 4.428 -10.549 1.00 95.62 95 LEU A CA 1
ATOM 704 C C . LEU A 1 95 ? 6.537 4.813 -11.410 1.00 95.62 95 LEU A C 1
ATOM 706 O O . LEU A 1 95 ? 5.922 3.944 -12.029 1.00 95.62 95 LEU A O 1
ATOM 710 N N . GLY A 1 96 ? 6.187 6.100 -11.466 1.00 91.94 96 GLY A N 1
ATOM 711 C CA . GLY A 1 96 ? 5.057 6.582 -12.257 1.00 91.94 96 GLY A CA 1
ATOM 712 C C . GLY A 1 96 ? 3.739 5.924 -11.836 1.00 91.94 96 GLY A C 1
ATOM 713 O O . GLY A 1 96 ? 3.341 6.000 -10.675 1.00 91.94 96 GLY A O 1
ATOM 714 N N . GLY A 1 97 ? 3.047 5.297 -12.792 1.00 92.44 97 GLY A N 1
ATOM 715 C CA . GLY A 1 97 ? 1.771 4.608 -12.562 1.00 92.44 97 GLY A CA 1
ATOM 716 C C . GLY A 1 97 ? 1.886 3.175 -12.025 1.00 92.44 97 GLY A C 1
ATOM 717 O O . GLY A 1 97 ? 0.860 2.538 -11.793 1.00 92.44 97 GLY A O 1
ATOM 718 N N . LEU A 1 98 ? 3.099 2.642 -11.844 1.00 95.81 98 LEU A N 1
ATOM 719 C CA . LEU A 1 98 ? 3.307 1.261 -11.405 1.00 95.81 98 LEU A CA 1
ATOM 720 C C . LEU A 1 98 ? 3.082 1.139 -9.891 1.00 95.81 98 LEU A C 1
ATOM 722 O O . LEU A 1 98 ? 3.858 1.657 -9.090 1.00 95.81 98 LEU A O 1
ATOM 726 N N . ALA A 1 99 ? 2.013 0.438 -9.507 1.00 94.69 99 ALA A N 1
ATOM 727 C CA . ALA A 1 99 ? 1.551 0.362 -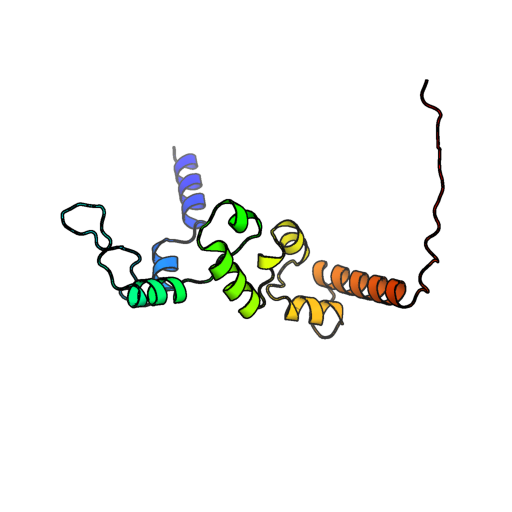8.118 1.00 94.69 99 ALA A CA 1
ATOM 728 C C . ALA A 1 99 ? 1.997 -0.902 -7.357 1.00 94.69 99 ALA A C 1
ATOM 730 O O . ALA A 1 99 ? 1.898 -0.939 -6.130 1.00 94.69 99 ALA A O 1
ATOM 731 N N . THR A 1 100 ? 2.499 -1.931 -8.049 1.00 96.50 100 THR A N 1
ATOM 732 C CA . THR A 1 100 ? 2.952 -3.183 -7.418 1.00 96.50 100 THR A CA 1
ATOM 733 C C . THR A 1 100 ? 4.396 -3.513 -7.764 1.00 96.50 100 THR A C 1
ATOM 735 O O . THR A 1 100 ? 4.886 -3.166 -8.841 1.00 96.50 100 THR A O 1
ATOM 738 N N . VAL A 1 101 ? 5.095 -4.196 -6.857 1.00 96.56 101 VAL A N 1
ATOM 739 C CA . VAL A 1 101 ? 6.482 -4.627 -7.087 1.00 96.56 101 VAL A CA 1
ATOM 740 C C . VAL A 1 101 ? 6.543 -5.592 -8.273 1.00 96.56 101 VAL A C 1
ATOM 742 O O . VAL A 1 101 ? 7.445 -5.479 -9.101 1.00 96.56 101 VAL A O 1
ATOM 745 N N . GLY A 1 102 ? 5.560 -6.480 -8.418 1.00 97.25 102 GLY A N 1
ATOM 746 C CA . GLY A 1 102 ? 5.416 -7.367 -9.567 1.00 97.25 102 GLY A CA 1
ATOM 747 C C . GLY A 1 102 ? 5.342 -6.612 -10.894 1.00 97.25 102 GLY A C 1
ATOM 748 O O . GLY A 1 102 ? 6.109 -6.925 -11.803 1.00 97.25 102 GLY A O 1
ATOM 749 N N . ALA A 1 103 ? 4.506 -5.572 -10.989 1.00 97.12 103 ALA A N 1
ATOM 750 C CA . ALA A 1 103 ? 4.403 -4.748 -12.197 1.00 97.12 103 ALA A CA 1
ATOM 751 C C . ALA A 1 103 ? 5.721 -4.017 -12.505 1.00 97.12 103 ALA A C 1
ATOM 753 O O . ALA A 1 103 ? 6.147 -3.948 -13.657 1.00 97.12 103 ALA A O 1
ATOM 754 N N . VAL A 1 104 ? 6.414 -3.526 -11.473 1.00 97.56 104 VAL A N 1
ATOM 755 C CA . VAL A 1 104 ? 7.741 -2.906 -11.614 1.00 97.56 104 VAL A CA 1
ATOM 756 C C . VAL A 1 104 ? 8.766 -3.899 -12.165 1.00 97.56 104 VAL A C 1
ATOM 758 O O . VAL A 1 104 ? 9.522 -3.562 -13.077 1.00 97.56 104 VAL A O 1
ATOM 761 N N . LEU A 1 105 ? 8.791 -5.128 -11.648 1.00 97.25 105 LEU A N 1
ATOM 762 C CA . LEU A 1 105 ? 9.710 -6.168 -12.109 1.00 97.25 105 LEU A CA 1
ATOM 763 C C . LEU A 1 105 ? 9.383 -6.639 -13.533 1.00 97.25 105 LEU A C 1
ATOM 765 O O . LEU A 1 105 ? 10.303 -6.788 -14.337 1.00 97.25 105 LEU A O 1
ATOM 769 N N . ALA A 1 106 ? 8.104 -6.821 -13.867 1.00 97.81 106 ALA A N 1
ATOM 770 C CA . ALA A 1 106 ? 7.667 -7.167 -15.220 1.00 97.81 106 ALA A CA 1
ATOM 771 C C . ALA A 1 106 ? 8.051 -6.074 -16.231 1.00 97.81 106 ALA A C 1
ATOM 773 O O . ALA A 1 106 ? 8.627 -6.364 -17.283 1.00 97.81 106 ALA A O 1
ATOM 774 N N . ALA A 1 107 ? 7.838 -4.802 -15.876 1.00 97.62 107 ALA A N 1
ATOM 775 C CA . ALA A 1 107 ? 8.263 -3.661 -16.682 1.00 97.62 107 ALA A CA 1
ATOM 776 C C . ALA A 1 107 ? 9.787 -3.626 -16.884 1.00 97.62 107 ALA A C 1
ATOM 778 O O . ALA A 1 107 ? 10.265 -3.448 -18.010 1.00 97.62 107 ALA A O 1
ATOM 779 N N . ALA A 1 108 ? 10.552 -3.851 -15.810 1.00 97.31 108 ALA A N 1
ATOM 780 C CA . ALA A 1 108 ? 12.012 -3.886 -15.836 1.00 97.31 108 ALA A CA 1
ATOM 781 C C . ALA A 1 108 ? 12.564 -5.018 -16.719 1.00 97.31 108 ALA A C 1
ATOM 783 O O . ALA A 1 108 ? 13.559 -4.819 -17.415 1.00 97.31 108 ALA A O 1
ATOM 784 N N . ARG A 1 109 ? 11.902 -6.184 -16.731 1.00 96.50 109 ARG A N 1
ATOM 785 C CA . ARG A 1 109 ? 12.238 -7.325 -17.601 1.00 96.50 109 ARG A CA 1
ATOM 786 C C . ARG A 1 109 ? 11.766 -7.156 -19.047 1.00 96.50 109 ARG A C 1
ATOM 788 O O . ARG A 1 109 ? 12.151 -7.948 -19.900 1.00 96.50 109 ARG A O 1
ATOM 795 N N . GLY A 1 110 ? 10.964 -6.130 -19.333 1.00 95.50 110 GLY A N 1
ATOM 796 C CA . GLY A 1 110 ? 10.367 -5.922 -20.652 1.00 95.50 110 GLY A CA 1
ATOM 797 C C . GLY A 1 110 ? 9.227 -6.889 -20.977 1.00 95.50 110 GLY A C 1
ATOM 798 O O . GLY A 1 110 ? 8.867 -7.013 -22.141 1.00 95.50 110 GLY A O 1
ATOM 799 N N . GLU A 1 111 ? 8.668 -7.557 -19.968 1.00 97.06 111 GLU A N 1
ATOM 800 C CA . GLU A 1 111 ? 7.508 -8.448 -20.101 1.00 97.06 111 GLU A CA 1
ATOM 801 C C . GLU A 1 111 ? 6.215 -7.635 -20.263 1.00 97.06 111 GLU A C 1
ATOM 803 O O . GLU A 1 111 ? 5.332 -8.004 -21.031 1.00 97.06 111 GLU A O 1
ATOM 808 N N . GLU A 1 112 ? 6.139 -6.493 -19.574 1.00 95.62 112 GLU A N 1
ATOM 809 C CA . GLU A 1 112 ? 5.012 -5.561 -19.604 1.00 95.62 112 GLU A CA 1
ATOM 810 C C . GLU A 1 112 ? 5.501 -4.097 -19.675 1.00 95.62 112 GLU A C 1
ATOM 812 O O . GLU A 1 112 ? 6.704 -3.807 -19.756 1.00 95.62 112 GLU A O 1
ATOM 817 N N . GLY A 1 113 ? 4.552 -3.157 -19.642 1.00 93.25 113 GLY A N 1
ATOM 818 C CA . GLY A 1 113 ? 4.801 -1.718 -19.570 1.00 93.25 113 GLY A CA 1
ATOM 819 C C . GLY A 1 113 ? 4.965 -1.043 -20.932 1.00 93.25 113 GLY A C 1
ATOM 820 O O . GLY A 1 113 ? 5.655 -1.545 -21.827 1.00 93.25 113 GLY A O 1
ATOM 821 N N . ASP A 1 114 ? 4.348 0.132 -21.067 1.00 93.75 114 ASP A N 1
ATOM 822 C CA . ASP A 1 114 ? 4.451 0.970 -22.261 1.00 93.75 114 ASP A CA 1
ATOM 823 C C . ASP A 1 114 ? 5.913 1.411 -22.476 1.00 93.75 114 ASP A C 1
ATOM 825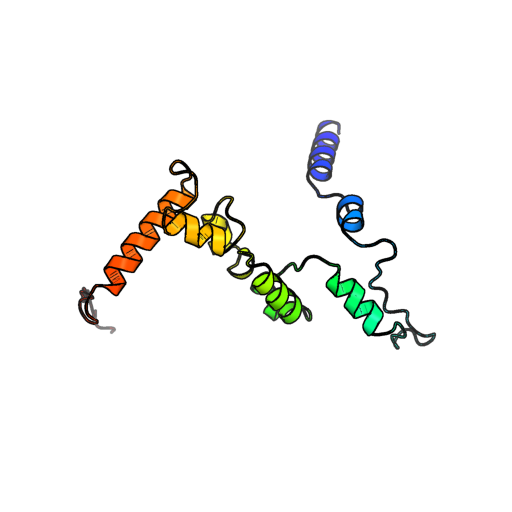 O O . ASP A 1 114 ? 6.486 2.072 -21.609 1.00 93.75 114 ASP A O 1
ATOM 829 N N . PRO A 1 115 ? 6.553 1.074 -23.612 1.00 90.31 115 PRO A N 1
ATOM 830 C CA . PRO A 1 115 ? 7.899 1.546 -23.926 1.00 90.31 115 PRO A CA 1
ATOM 831 C C . PRO A 1 115 ? 8.039 3.075 -23.985 1.00 90.31 115 PRO A C 1
ATOM 833 O O . PRO A 1 115 ? 9.158 3.570 -23.852 1.00 90.31 115 PRO A O 1
ATOM 836 N N . ALA A 1 116 ? 6.942 3.809 -24.205 1.00 93.75 116 ALA A N 1
ATOM 837 C CA . ALA A 1 116 ? 6.922 5.268 -24.189 1.00 93.75 116 ALA A CA 1
ATOM 838 C C . ALA A 1 116 ? 6.834 5.858 -22.768 1.00 93.75 116 ALA A C 1
ATOM 840 O O . ALA A 1 116 ? 7.087 7.053 -22.596 1.00 93.75 116 ALA A O 1
ATOM 841 N N . ASP A 1 117 ? 6.520 5.048 -21.751 1.00 96.44 117 ASP A N 1
ATOM 842 C CA . ASP A 1 117 ? 6.518 5.489 -20.358 1.00 96.44 117 ASP A CA 1
ATOM 843 C C . ASP A 1 117 ? 7.972 5.693 -19.872 1.00 96.44 117 ASP A C 1
ATOM 845 O O . ASP A 1 117 ? 8.784 4.754 -19.884 1.00 96.44 117 ASP A O 1
ATOM 849 N N . PRO A 1 118 ? 8.343 6.909 -19.423 1.00 96.50 118 PRO A N 1
ATOM 850 C CA . PRO A 1 118 ? 9.692 7.192 -18.945 1.00 96.50 118 PRO A CA 1
ATOM 851 C C . PRO A 1 118 ? 10.104 6.336 -17.737 1.00 96.50 118 PRO A C 1
ATOM 853 O O . PRO A 1 118 ? 11.288 5.997 -17.633 1.00 96.50 118 PRO A O 1
ATOM 856 N N . ALA A 1 119 ? 9.168 5.954 -16.859 1.00 96.69 119 ALA A N 1
ATOM 857 C CA . ALA A 1 119 ? 9.440 5.086 -15.715 1.00 96.69 119 ALA A CA 1
ATOM 858 C C . ALA A 1 119 ? 9.805 3.670 -16.185 1.00 96.69 119 ALA A C 1
ATOM 860 O O . ALA A 1 119 ? 10.814 3.110 -15.754 1.00 96.69 119 ALA A O 1
ATOM 861 N N . VAL A 1 120 ? 9.062 3.120 -17.151 1.00 97.94 120 VAL A N 1
ATOM 862 C CA . VAL A 1 120 ? 9.360 1.811 -17.762 1.00 97.94 120 VAL A CA 1
ATOM 863 C C . VAL A 1 120 ? 10.723 1.833 -18.457 1.00 97.94 120 VAL A C 1
ATOM 865 O O . VAL A 1 120 ? 11.540 0.928 -18.265 1.00 97.94 120 VAL A O 1
ATOM 868 N N . ALA A 1 121 ? 11.021 2.889 -19.218 1.00 97.12 121 ALA A N 1
ATOM 869 C CA . ALA A 1 121 ? 12.320 3.047 -19.864 1.00 97.12 121 ALA A CA 1
ATOM 870 C C . ALA A 1 121 ? 13.472 3.128 -18.843 1.00 97.12 121 ALA A C 1
ATOM 872 O O . ALA A 1 121 ? 14.533 2.535 -19.055 1.00 97.12 121 ALA A O 1
ATOM 873 N N . ALA A 1 122 ? 13.278 3.836 -17.725 1.00 96.88 122 ALA A N 1
ATOM 874 C CA . ALA A 1 122 ? 14.256 3.908 -16.641 1.00 96.88 122 ALA A CA 1
ATOM 875 C C . ALA A 1 122 ? 14.470 2.549 -15.960 1.00 96.88 122 ALA A C 1
ATOM 877 O O . ALA A 1 122 ? 15.617 2.157 -15.742 1.00 96.88 122 ALA A O 1
ATOM 878 N N . LEU A 1 123 ? 13.397 1.799 -15.699 1.00 97.50 123 LEU A N 1
ATOM 879 C CA . LEU A 1 123 ? 13.457 0.466 -15.099 1.00 97.50 123 LEU A CA 1
ATOM 880 C C . LEU A 1 123 ? 14.220 -0.533 -15.973 1.00 97.50 123 LEU A C 1
ATOM 882 O O . LEU A 1 123 ? 15.085 -1.247 -15.468 1.00 97.50 123 LEU A O 1
ATOM 886 N N . ARG A 1 124 ? 13.966 -0.550 -17.286 1.00 97.75 124 ARG A N 1
ATOM 887 C CA . ARG A 1 124 ? 14.695 -1.416 -18.231 1.00 97.75 124 ARG A CA 1
ATOM 888 C C . ARG A 1 124 ? 16.185 -1.081 -18.276 1.00 97.75 124 ARG A C 1
ATOM 890 O O . ARG A 1 124 ? 17.021 -1.982 -18.240 1.00 97.75 124 ARG A O 1
ATOM 897 N N . ARG A 1 125 ? 16.534 0.213 -18.279 1.00 97.25 125 ARG A N 1
ATOM 898 C CA . ARG A 1 125 ? 17.938 0.652 -18.169 1.00 97.25 125 ARG A CA 1
ATOM 899 C C . ARG A 1 125 ? 18.569 0.195 -16.854 1.00 97.25 125 ARG A C 1
ATOM 901 O O . ARG A 1 125 ? 19.673 -0.338 -16.866 1.00 97.25 125 ARG A O 1
ATOM 908 N N . ALA A 1 126 ? 17.872 0.360 -15.731 1.00 96.75 126 ALA A N 1
ATOM 909 C CA . ALA A 1 126 ? 18.360 -0.081 -14.426 1.00 96.75 126 ALA A CA 1
ATOM 910 C C . ALA A 1 126 ? 18.561 -1.607 -14.366 1.00 96.75 126 ALA A C 1
ATOM 912 O O . ALA A 1 126 ? 19.546 -2.072 -13.793 1.00 96.75 126 ALA A O 1
ATOM 913 N N . ALA A 1 127 ? 17.672 -2.388 -14.987 1.00 97.19 127 ALA A N 1
ATOM 914 C CA . ALA A 1 127 ? 17.800 -3.839 -15.083 1.00 97.19 127 ALA A CA 1
ATOM 915 C C . ALA A 1 127 ? 19.029 -4.261 -15.903 1.00 97.19 127 ALA A C 1
ATOM 917 O O . ALA A 1 127 ? 19.774 -5.135 -15.459 1.00 97.19 127 ALA A O 1
ATOM 918 N N . ALA A 1 128 ? 19.279 -3.607 -17.043 1.00 96.88 128 ALA A N 1
ATOM 919 C CA . ALA A 1 128 ? 20.473 -3.842 -17.856 1.00 96.88 128 ALA A CA 1
ATOM 920 C C . ALA A 1 128 ? 21.761 -3.539 -17.070 1.00 96.88 128 ALA A C 1
ATOM 922 O O . ALA A 1 128 ? 22.614 -4.413 -16.930 1.00 96.88 128 ALA A O 1
ATOM 923 N N . LEU A 1 129 ? 21.845 -2.361 -16.438 1.00 97.31 129 LEU A N 1
ATOM 924 C CA . LEU A 1 129 ? 22.993 -1.969 -15.607 1.00 97.31 129 LEU A CA 1
ATOM 925 C C . LEU A 1 129 ? 23.218 -2.929 -14.432 1.00 97.31 129 LEU A C 1
ATOM 927 O O . LEU A 1 129 ? 24.353 -3.257 -14.087 1.00 97.31 129 LEU A O 1
ATOM 931 N N . ARG A 1 130 ? 22.137 -3.410 -13.807 1.00 95.94 130 ARG A N 1
ATOM 932 C CA . ARG A 1 130 ? 22.222 -4.416 -12.746 1.00 95.94 130 ARG A CA 1
ATOM 933 C C . ARG A 1 130 ? 22.773 -5.740 -13.273 1.00 95.94 130 ARG A C 1
ATOM 935 O O . ARG A 1 130 ? 23.596 -6.344 -12.592 1.00 95.94 130 ARG A O 1
ATOM 942 N N . ALA A 1 131 ? 22.323 -6.201 -14.438 1.00 95.69 131 ALA A N 1
ATOM 943 C CA . ALA A 1 131 ? 22.812 -7.438 -15.041 1.00 95.69 131 ALA A CA 1
ATOM 944 C C . ALA A 1 131 ? 24.306 -7.340 -15.388 1.00 95.69 131 ALA A C 1
ATOM 946 O O . ALA A 1 131 ? 25.066 -8.247 -15.055 1.00 95.69 131 ALA A O 1
ATOM 947 N N . GLU A 1 132 ? 24.737 -6.213 -15.958 1.00 95.88 132 GLU A N 1
ATOM 948 C CA . GLU A 1 132 ? 26.151 -5.916 -16.221 1.00 95.88 132 GLU A CA 1
ATOM 949 C C . GLU A 1 132 ? 26.986 -5.945 -14.932 1.00 95.88 132 GLU A C 1
ATOM 951 O O . GLU A 1 132 ? 28.020 -6.610 -14.872 1.00 95.88 132 GLU A O 1
ATOM 956 N N . ALA A 1 133 ? 26.511 -5.288 -13.869 1.00 95.19 133 ALA A N 1
ATOM 957 C CA . ALA A 1 133 ? 27.202 -5.250 -12.582 1.00 95.19 133 ALA A CA 1
ATOM 958 C C . ALA A 1 133 ? 27.318 -6.632 -11.917 1.00 95.19 133 ALA A C 1
ATOM 960 O O . ALA A 1 133 ? 28.317 -6.913 -11.260 1.00 95.19 133 ALA A O 1
ATOM 961 N N . LEU A 1 134 ? 26.310 -7.495 -12.079 1.00 94.62 134 LEU A N 1
ATOM 962 C CA . LEU A 1 134 ? 26.327 -8.863 -11.552 1.00 94.62 134 LEU A CA 1
ATOM 963 C C . LEU A 1 134 ? 27.195 -9.816 -12.387 1.00 94.62 134 LEU A C 1
ATOM 965 O O . LEU A 1 134 ? 27.668 -10.817 -11.854 1.00 94.62 134 LEU A O 1
ATOM 969 N N . ALA A 1 135 ? 27.400 -9.523 -13.673 1.00 92.81 135 ALA A N 1
ATOM 970 C CA . ALA A 1 135 ? 28.289 -10.283 -14.549 1.00 92.81 135 ALA A CA 1
ATOM 971 C C . ALA A 1 135 ? 29.772 -9.911 -14.362 1.00 92.81 135 ALA A C 1
ATOM 973 O O . ALA A 1 135 ? 30.655 -10.698 -14.709 1.00 92.81 135 ALA A O 1
ATOM 974 N N . ALA A 1 136 ? 30.062 -8.726 -13.815 1.00 83.38 136 ALA A N 1
ATOM 975 C CA . ALA A 1 136 ? 31.423 -8.294 -13.527 1.00 83.38 136 ALA A CA 1
ATOM 976 C C . ALA A 1 136 ? 32.032 -9.093 -12.350 1.00 83.38 136 ALA A C 1
ATOM 978 O O . ALA A 1 136 ? 31.374 -9.285 -11.324 1.00 83.38 136 ALA A O 1
ATOM 979 N N . PRO A 1 137 ? 33.299 -9.543 -12.444 1.00 77.50 137 PRO A N 1
ATOM 980 C CA . PRO A 1 137 ? 33.960 -10.219 -11.335 1.00 77.50 137 PRO A CA 1
ATOM 981 C C . PRO A 1 137 ? 34.129 -9.261 -10.140 1.00 77.50 137 PRO A C 1
ATOM 983 O O . PRO A 1 137 ? 34.396 -8.069 -10.337 1.00 77.50 137 PRO A O 1
ATOM 986 N N . PRO A 1 138 ? 34.023 -9.748 -8.888 1.00 63.31 138 PRO A N 1
ATOM 987 C CA . PRO A 1 138 ? 34.182 -8.907 -7.707 1.00 63.31 138 PRO A CA 1
ATOM 988 C C . PRO A 1 138 ? 35.606 -8.329 -7.664 1.00 63.31 138 PRO A C 1
ATOM 990 O O . PRO A 1 138 ? 36.561 -9.038 -7.358 1.00 63.31 138 PRO A O 1
ATOM 993 N N . GLY A 1 139 ? 35.752 -7.040 -7.992 1.00 61.00 139 GLY A N 1
ATOM 994 C CA . GLY A 1 139 ? 37.035 -6.327 -7.926 1.00 61.00 139 GLY A CA 1
ATOM 995 C C . GLY A 1 139 ? 37.345 -5.349 -9.063 1.00 61.00 139 GLY A C 1
ATOM 996 O O . GLY A 1 139 ? 38.335 -4.631 -8.962 1.00 61.00 139 GLY A O 1
ATOM 997 N N . SER A 1 140 ? 36.522 -5.247 -10.111 1.00 62.78 140 SER A N 1
ATOM 998 C CA . SER A 1 140 ? 36.771 -4.328 -11.240 1.00 62.78 140 SER A CA 1
ATOM 999 C C . SER A 1 140 ? 36.334 -2.873 -11.002 1.00 62.78 140 SER A C 1
ATOM 1001 O O . SER A 1 140 ? 36.271 -2.083 -11.942 1.00 62.78 140 SER A O 1
ATOM 1003 N N . GLY A 1 141 ? 36.017 -2.497 -9.760 1.00 59.66 141 GLY A N 1
ATOM 1004 C CA . GLY A 1 141 ? 35.712 -1.114 -9.402 1.00 59.66 141 GLY A CA 1
ATOM 1005 C C . GLY A 1 141 ? 36.978 -0.263 -9.442 1.00 59.66 141 GLY A C 1
ATOM 1006 O O . GLY A 1 141 ? 37.770 -0.280 -8.498 1.00 59.66 141 GLY A O 1
ATOM 1007 N N . THR A 1 142 ? 37.168 0.480 -10.530 1.00 58.00 142 THR A N 1
ATOM 1008 C CA . THR A 1 142 ? 38.218 1.488 -10.686 1.00 58.00 142 THR A CA 1
ATOM 1009 C C . THR A 1 142 ? 38.100 2.507 -9.552 1.00 58.00 142 THR A C 1
ATOM 1011 O O . THR A 1 142 ? 37.279 3.419 -9.598 1.00 58.00 142 THR A O 1
ATOM 1014 N N . ARG A 1 143 ? 38.905 2.352 -8.496 1.00 56.34 143 ARG A N 1
ATOM 1015 C CA . ARG A 1 143 ? 39.117 3.416 -7.514 1.00 56.34 143 ARG A CA 1
ATOM 1016 C C . ARG A 1 143 ? 39.928 4.499 -8.210 1.00 56.34 143 ARG A C 1
ATOM 1018 O O . ARG A 1 143 ? 41.152 4.409 -8.256 1.00 56.34 143 ARG A O 1
ATOM 1025 N N . THR A 1 144 ? 39.264 5.511 -8.752 1.00 50.56 144 THR A N 1
ATOM 1026 C CA . THR A 1 144 ? 39.892 6.811 -8.987 1.00 50.56 144 THR A CA 1
ATOM 1027 C C . THR A 1 144 ? 40.283 7.370 -7.622 1.00 50.56 144 THR A C 1
ATOM 1029 O O . THR A 1 144 ? 39.485 7.959 -6.899 1.00 50.56 144 THR A O 1
ATOM 1032 N N . SER A 1 145 ? 41.516 7.082 -7.210 1.00 55.31 145 SER A N 1
ATOM 1033 C CA . SER A 1 145 ? 42.152 7.742 -6.081 1.00 55.31 145 SER A CA 1
ATOM 1034 C C . SER A 1 145 ? 42.485 9.167 -6.504 1.00 55.31 145 SER A C 1
ATOM 1036 O O . SER A 1 145 ? 43.518 9.398 -7.131 1.00 55.31 145 SER A O 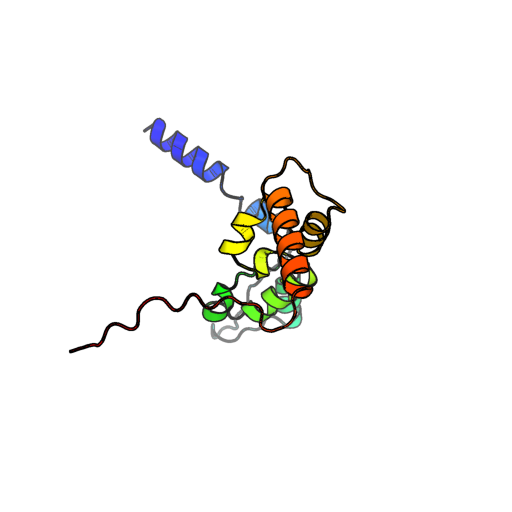1
ATOM 1038 N N . GLU A 1 146 ? 41.624 10.117 -6.163 1.00 46.09 146 GLU A N 1
ATOM 1039 C CA . GLU A 1 146 ? 41.931 11.534 -6.306 1.00 46.09 146 GLU A CA 1
ATOM 1040 C C . GLU A 1 146 ? 41.998 12.181 -4.917 1.00 46.09 146 GLU A C 1
ATOM 1042 O O . GLU A 1 146 ? 41.004 12.304 -4.208 1.00 46.09 146 GLU A O 1
ATOM 1047 N N . GLY A 1 147 ? 43.226 12.540 -4.523 1.00 46.41 147 GLY A N 1
ATOM 1048 C CA . GLY A 1 147 ? 43.495 13.675 -3.641 1.00 46.41 147 GLY A CA 1
ATOM 1049 C C . GLY A 1 147 ? 43.410 13.464 -2.128 1.00 46.41 147 GLY A C 1
ATOM 1050 O O . GLY A 1 147 ? 42.576 14.072 -1.465 1.00 46.41 147 GLY A O 1
ATOM 1051 N N . ARG A 1 148 ? 44.363 12.735 -1.531 1.00 48.62 148 ARG A N 1
ATOM 1052 C CA . ARG A 1 148 ? 44.704 12.932 -0.108 1.00 48.62 148 ARG A CA 1
ATOM 1053 C C . ARG A 1 148 ? 45.543 14.210 0.024 1.00 48.62 148 ARG A C 1
ATOM 1055 O O . ARG A 1 148 ? 46.763 14.154 -0.088 1.00 48.62 148 ARG A O 1
ATOM 1062 N N . GLY A 1 149 ? 44.892 15.353 0.230 1.00 53.12 149 GLY A N 1
ATOM 1063 C CA . GLY A 1 149 ? 45.555 16.577 0.692 1.00 53.12 149 GLY A CA 1
ATOM 1064 C C . GLY A 1 149 ? 45.897 16.472 2.188 1.00 53.12 149 GLY A C 1
ATOM 1065 O O . GLY A 1 149 ? 45.074 15.953 2.946 1.00 53.12 149 GLY A O 1
ATOM 1066 N N . PRO A 1 150 ? 47.093 16.891 2.642 1.00 64.00 150 PRO A N 1
ATOM 1067 C CA . PRO A 1 150 ? 47.452 16.850 4.057 1.00 64.00 150 PRO A CA 1
ATOM 1068 C C . PRO A 1 150 ? 46.768 17.989 4.828 1.00 64.00 150 PRO A C 1
ATOM 1070 O O . PRO A 1 150 ? 46.847 19.149 4.428 1.00 64.00 150 PRO A O 1
ATOM 1073 N N . CYS A 1 151 ? 46.114 17.656 5.942 1.00 51.56 151 CYS A N 1
ATOM 1074 C CA . CYS A 1 151 ? 45.657 18.636 6.925 1.00 51.56 151 CYS A CA 1
ATOM 1075 C C . CYS A 1 151 ? 46.863 19.149 7.730 1.00 51.56 151 CYS A C 1
ATOM 1077 O O . CYS A 1 151 ? 47.589 18.340 8.313 1.00 51.56 151 CYS A O 1
ATOM 1079 N N . LEU A 1 152 ? 47.051 20.471 7.736 1.00 55.34 152 LEU A N 1
ATOM 1080 C CA . LEU A 1 152 ? 47.730 21.217 8.800 1.00 55.34 152 LEU A CA 1
ATOM 1081 C C . LEU A 1 152 ? 46.699 21.604 9.862 1.00 55.34 152 LEU A C 1
ATOM 1083 O O . LEU A 1 152 ? 45.550 21.899 9.457 1.00 55.34 152 LEU A O 1
#

Radius of gyration: 24.35 Å; chains: 1; bounding box: 69×48×59 Å

Foldseek 3Di:
DVVVVVVVVVVVVPDDDPVNQCVLAPPPQDQDQPDDPVNPDRDPDPVSNVVSVVSHQQQEAPVCVVPPPCNVVSLVRCVVVQFCNPVHDVVVVLQPPDGGPVSLVCLLVVVDDDCPDPSSVVSVVVSVVVVVVVPDDPPPPPPPDDDPDDDD

Organism: NCBI:txid1940

pLDDT: mean 89.9, std 12.07, range [46.09, 97.94]

Sequence (152 aa):
MRKQLATTRRQLARLTRVEDIAAALPEGTTFDLRLADDGRTATRPVAELAAAVEAAPAAYAPECLAACELAFHCRARARAADVVETLGRGVRGELGGLATVGAVLAAARGEEGDPADPAVAALRRAAALRAEALAAPPGSGTRTSEGRGPCL